Protein AF-A0A3C0CX63-F1 (afdb_monomer)

pLDDT: mean 94.66, std 6.35, range [54.81, 97.88]

Sequence (67 aa):
EADWKSCGMGAEVTSIILSGAFDYLDAPVVRVALAEVPMPYSKPLEKAAIPTADDIAAAVRKIMGKG

Secondary structure (DSSP, 8-state):
--SBSTT-HHHHHHHHHHHHSGGG-SS------B-SSPPPSSHHHHHHHS--HHHHHHHHHHHTT--

Foldseek 3Di:
DAADPPPDPLVVVLVCCCVPPVVVDPFHDDDDYFDPDDQDPDPVVNVVRDDDPVNVVVVVCVRVVND

Solvent-accessible surface area (backbone atoms only — not comparable to full-atom values): 4174 Å² total; per-residue (Å²): 87,94,45,40,61,74,95,23,70,66,50,54,56,48,50,52,43,58,73,76,45,48,93,76,51,94,54,81,91,82,86,65,36,23,47,92,57,80,88,51,86,52,68,73,55,35,56,71,34,48,75,47,73,63,56,52,52,49,52,51,30,56,64,71,70,50,127

Structure (mmCIF, N/CA/C/O backbone):
data_AF-A0A3C0CX63-F1
#
_entry.id   AF-A0A3C0CX63-F1
#
loop_
_atom_site.group_PDB
_atom_site.id
_atom_site.type_symbol
_atom_site.label_atom_id
_atom_site.label_alt_id
_atom_site.label_comp_id
_atom_site.label_asym_id
_atom_site.label_entity_id
_atom_site.label_seq_id
_atom_site.pdbx_PDB_ins_code
_atom_site.Cartn_x
_atom_site.Cartn_y
_atom_site.Cartn_z
_atom_site.occupancy
_atom_site.B_iso_or_equiv
_atom_site.auth_seq_id
_atom_site.auth_comp_id
_atom_site.auth_asym_id
_atom_site.auth_atom_id
_atom_site.pdbx_PDB_model_num
ATOM 1 N N . GLU A 1 1 ? -1.542 5.784 -6.502 1.00 89.19 1 GLU A N 1
ATOM 2 C CA . GLU A 1 1 ? -0.465 6.791 -6.615 1.00 89.19 1 GLU A CA 1
ATOM 3 C C . GLU A 1 1 ? 0.549 6.342 -7.657 1.00 89.19 1 GLU A C 1
ATOM 5 O O . GLU A 1 1 ? 0.602 5.152 -7.951 1.00 89.19 1 GLU A O 1
ATOM 10 N N . ALA A 1 2 ? 1.272 7.288 -8.256 1.00 89.19 2 ALA A N 1
ATOM 11 C CA . ALA A 1 2 ? 2.262 7.023 -9.304 1.00 89.19 2 ALA A CA 1
ATOM 12 C C . ALA A 1 2 ? 3.690 6.882 -8.747 1.00 89.19 2 ALA A C 1
ATOM 14 O O . ALA A 1 2 ? 4.642 6.914 -9.513 1.00 89.19 2 ALA A O 1
ATOM 15 N N . ASP A 1 3 ? 3.815 6.711 -7.431 1.00 92.06 3 ASP A N 1
ATOM 16 C CA . ASP A 1 3 ? 5.059 6.454 -6.711 1.00 92.06 3 ASP A CA 1
ATOM 17 C C . ASP A 1 3 ? 5.006 5.055 -6.081 1.00 92.06 3 ASP A C 1
ATOM 19 O O . ASP A 1 3 ? 3.987 4.356 -6.164 1.00 92.06 3 ASP A O 1
ATOM 23 N N . TRP A 1 4 ? 6.100 4.632 -5.449 1.00 95.62 4 TRP A N 1
ATOM 24 C CA . TRP A 1 4 ? 6.131 3.377 -4.704 1.00 95.62 4 TRP A CA 1
ATOM 25 C C . TRP A 1 4 ? 5.199 3.386 -3.497 1.00 95.62 4 TRP A C 1
ATOM 27 O O . TRP A 1 4 ? 4.866 4.417 -2.912 1.00 95.62 4 TRP A O 1
ATOM 37 N N . LYS A 1 5 ? 4.800 2.177 -3.101 1.00 93.88 5 LYS A N 1
ATOM 38 C CA . LYS A 1 5 ? 3.929 1.966 -1.950 1.00 93.88 5 LYS A CA 1
ATOM 39 C C . LYS A 1 5 ? 4.626 2.318 -0.632 1.00 93.88 5 LYS A C 1
ATOM 41 O O . LYS A 1 5 ? 3.960 2.783 0.299 1.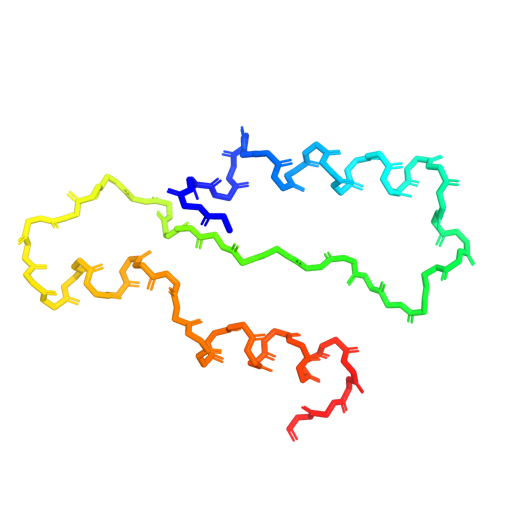00 93.88 5 LYS A O 1
ATOM 46 N N . SER A 1 6 ? 5.926 2.080 -0.523 1.00 94.50 6 SER A N 1
ATOM 47 C CA . SER A 1 6 ? 6.743 2.493 0.618 1.00 94.50 6 SER A CA 1
ATOM 48 C C . SER A 1 6 ? 7.081 3.976 0.550 1.00 94.50 6 SER A C 1
ATOM 50 O O . SER A 1 6 ? 7.462 4.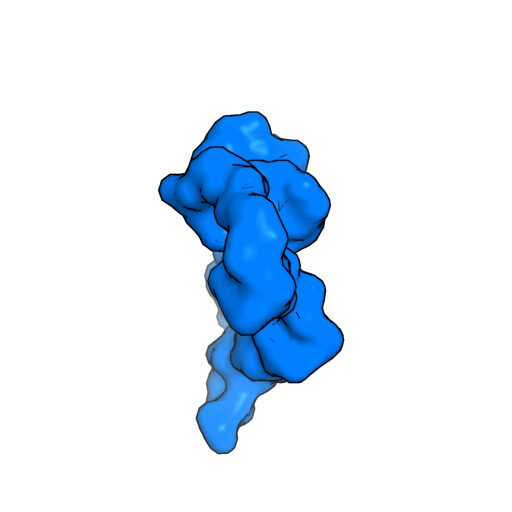480 -0.501 1.00 94.50 6 SER A O 1
ATOM 52 N N . CYS A 1 7 ? 6.942 4.668 1.684 1.00 92.94 7 CYS A N 1
ATOM 53 C CA . CYS A 1 7 ? 7.223 6.103 1.824 1.00 92.94 7 CYS A CA 1
ATOM 54 C C . CYS A 1 7 ? 6.480 7.019 0.823 1.00 92.94 7 CYS A C 1
ATOM 56 O O . CYS A 1 7 ? 6.874 8.167 0.643 1.00 92.94 7 CYS A O 1
ATOM 58 N N . GLY A 1 8 ? 5.415 6.525 0.182 1.00 92.56 8 GLY A N 1
ATOM 59 C CA . GLY A 1 8 ? 4.576 7.293 -0.737 1.00 92.56 8 GLY A CA 1
ATOM 60 C C . GLY A 1 8 ? 3.532 8.150 -0.019 1.00 92.56 8 GLY A C 1
ATOM 61 O O . GLY A 1 8 ? 3.215 7.933 1.155 1.00 92.56 8 GLY A O 1
ATOM 62 N N . MET A 1 9 ? 2.938 9.093 -0.748 1.00 96.06 9 MET A N 1
ATOM 63 C CA . MET A 1 9 ? 1.911 10.008 -0.232 1.00 96.06 9 MET A CA 1
ATOM 64 C C . MET A 1 9 ? 0.703 9.271 0.357 1.00 96.06 9 MET A C 1
ATOM 66 O O . MET A 1 9 ? 0.138 9.685 1.370 1.00 96.06 9 MET A O 1
ATOM 70 N N . GLY A 1 10 ? 0.320 8.141 -0.233 1.00 96.00 10 GLY A N 1
ATOM 71 C CA . GLY A 1 10 ? -0.768 7.308 0.255 1.00 96.00 10 GLY A CA 1
ATOM 72 C C . GLY A 1 10 ? -0.518 6.767 1.663 1.00 96.00 10 GLY A C 1
ATOM 73 O O . GLY A 1 10 ? -1.482 6.547 2.399 1.00 96.00 10 GLY A O 1
ATOM 74 N N . ALA A 1 11 ? 0.744 6.554 2.056 1.00 96.56 11 ALA A N 1
ATOM 75 C CA . ALA A 1 11 ? 1.086 6.124 3.410 1.00 96.56 11 ALA A CA 1
ATOM 76 C C . ALA A 1 11 ? 0.746 7.213 4.439 1.00 96.56 11 ALA A C 1
ATOM 78 O O . ALA A 1 11 ? 0.126 6.903 5.454 1.00 96.56 11 ALA A O 1
ATOM 79 N N . GLU A 1 12 ? 1.053 8.475 4.132 1.00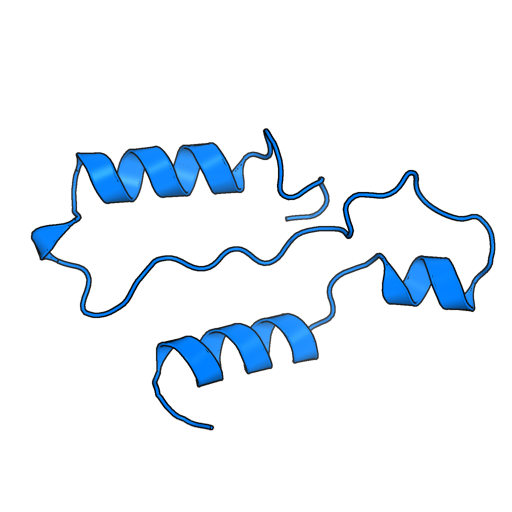 96.94 12 GLU A N 1
ATOM 80 C CA . GLU A 1 12 ? 0.725 9.612 4.998 1.00 96.94 12 GLU A CA 1
ATOM 81 C C . GLU A 1 12 ? -0.787 9.835 5.091 1.00 96.94 12 GLU A C 1
ATOM 83 O O . GLU A 1 12 ? -1.336 9.942 6.184 1.00 96.94 12 GLU A O 1
ATOM 88 N N . VAL A 1 13 ? -1.497 9.789 3.958 1.00 96.81 13 VAL A N 1
ATOM 89 C CA . VAL A 1 13 ? -2.969 9.880 3.950 1.00 96.81 13 VAL A CA 1
ATOM 90 C C . VAL A 1 13 ? -3.587 8.782 4.819 1.00 96.81 13 VAL A C 1
ATOM 92 O O . VAL A 1 13 ? -4.497 9.042 5.602 1.00 96.81 13 VAL A O 1
ATOM 95 N N . THR A 1 14 ? -3.065 7.556 4.727 1.00 97.00 14 THR A N 1
ATOM 96 C CA . THR A 1 14 ? -3.529 6.440 5.563 1.00 97.00 14 THR A CA 1
ATOM 97 C C . THR A 1 14 ? -3.229 6.681 7.041 1.00 97.00 14 THR A C 1
ATOM 99 O O . THR A 1 14 ? -4.093 6.426 7.874 1.00 97.00 14 THR A O 1
ATOM 102 N N . SER A 1 15 ? -2.049 7.208 7.374 1.00 97.50 15 SER A N 1
ATOM 103 C CA . SER A 1 15 ? -1.661 7.555 8.747 1.00 97.50 15 SER A CA 1
ATOM 104 C C . SER A 1 15 ? -2.606 8.587 9.367 1.00 97.50 15 SER A C 1
ATOM 106 O O . SER A 1 15 ? -3.094 8.395 10.483 1.00 97.50 15 SER A O 1
ATOM 108 N N . ILE A 1 16 ? -2.944 9.639 8.616 1.00 97.88 16 ILE A N 1
ATOM 109 C CA . ILE A 1 16 ? -3.881 10.684 9.048 1.00 97.88 16 ILE A CA 1
ATOM 110 C C . ILE A 1 16 ? -5.275 10.094 9.288 1.00 97.88 16 ILE A C 1
ATOM 112 O O . ILE A 1 16 ? -5.873 10.343 10.334 1.00 97.88 16 ILE A O 1
ATOM 116 N N . ILE A 1 17 ? -5.781 9.277 8.356 1.00 97.81 17 ILE A N 1
ATOM 117 C CA . ILE A 1 17 ? -7.097 8.631 8.488 1.00 97.81 17 ILE A CA 1
ATOM 118 C C . ILE A 1 17 ? -7.131 7.720 9.719 1.00 97.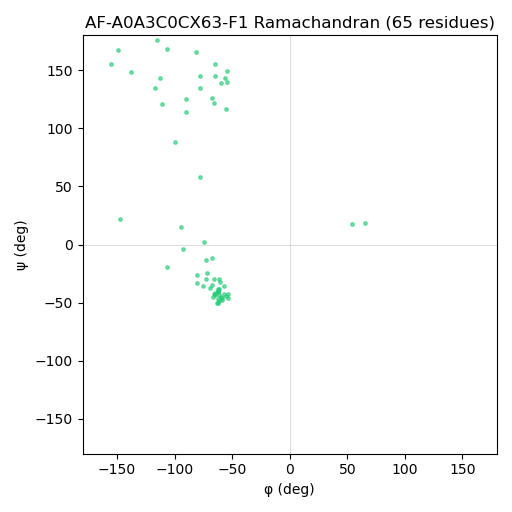81 17 ILE A C 1
ATOM 120 O O . ILE A 1 17 ? -8.056 7.813 10.521 1.00 97.81 17 ILE A O 1
ATOM 124 N N . LEU A 1 18 ? -6.124 6.862 9.895 1.00 96.94 18 LEU A N 1
ATOM 125 C CA . LEU A 1 18 ? -6.055 5.947 11.037 1.00 96.94 18 LEU A CA 1
ATOM 126 C C . LEU A 1 18 ? -5.895 6.691 12.369 1.00 96.94 18 LEU A C 1
ATOM 128 O O . LEU A 1 18 ? -6.369 6.211 13.389 1.00 96.94 18 LEU A O 1
ATOM 132 N N . SER A 1 19 ? -5.267 7.865 12.374 1.00 97.19 19 SER A N 1
ATOM 133 C CA . SER A 1 19 ? -5.099 8.658 13.597 1.00 97.19 19 SER A CA 1
ATOM 134 C C . SER A 1 19 ? -6.348 9.469 13.958 1.00 97.19 19 SER A C 1
ATOM 136 O O . SER A 1 19 ? -6.607 9.693 15.136 1.00 97.19 19 SER A O 1
ATOM 138 N N . GLY A 1 20 ? -7.111 9.935 12.962 1.00 97.62 20 GLY A N 1
ATOM 139 C CA . GLY A 1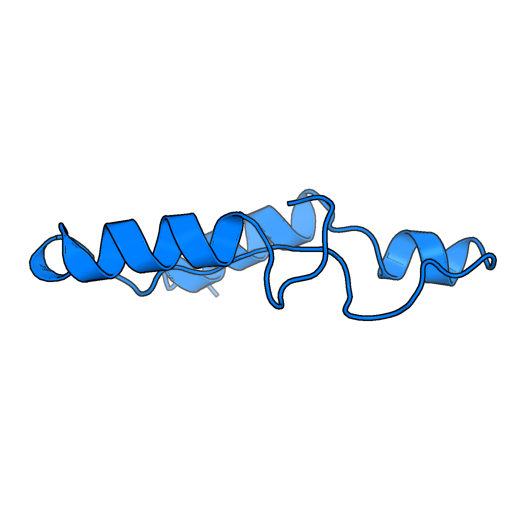 20 ? -8.236 10.857 13.167 1.00 97.62 20 GLY A CA 1
ATOM 140 C C . GLY A 1 20 ? -9.635 10.254 13.014 1.00 97.62 20 GLY A C 1
ATOM 141 O O . GLY A 1 20 ? -10.600 10.860 13.470 1.00 97.62 20 GLY A O 1
ATOM 142 N N . ALA A 1 21 ? -9.771 9.106 12.349 1.00 97.25 21 ALA A N 1
ATOM 143 C CA . ALA A 1 21 ? -11.067 8.582 11.915 1.00 97.25 21 ALA A CA 1
ATOM 144 C C . ALA A 1 21 ? -11.153 7.045 11.915 1.00 97.25 21 ALA A C 1
ATOM 146 O O . ALA A 1 21 ? -11.999 6.487 11.220 1.00 97.25 21 ALA A O 1
ATOM 147 N N . PHE A 1 22 ? -10.303 6.349 12.679 1.00 96.44 22 PHE A N 1
ATOM 148 C CA . PHE A 1 22 ? -10.276 4.882 12.703 1.00 96.44 22 PHE A CA 1
ATOM 149 C C . PHE A 1 22 ? -11.643 4.253 13.002 1.00 96.44 22 PHE A C 1
ATOM 151 O O . PHE A 1 22 ? -12.074 3.369 12.269 1.00 96.44 22 PHE A O 1
ATOM 158 N N . ASP A 1 23 ? -12.354 4.764 14.011 1.00 97.38 23 ASP A N 1
ATOM 159 C CA . ASP A 1 23 ? -13.646 4.214 14.448 1.00 97.38 23 ASP A CA 1
ATOM 160 C C . ASP A 1 23 ? -14.776 4.385 13.415 1.00 97.38 23 ASP A C 1
ATOM 162 O O . ASP A 1 23 ? -15.836 3.780 13.552 1.00 97.38 23 ASP A O 1
ATOM 166 N N . TYR A 1 24 ? -14.563 5.197 12.374 1.00 97.62 24 TYR A N 1
ATOM 167 C CA . TYR A 1 24 ? -15.521 5.412 11.285 1.00 97.62 24 TYR A CA 1
ATOM 168 C C . TYR A 1 24 ? -15.293 4.470 10.094 1.00 97.62 24 TYR A C 1
ATOM 170 O O . TYR A 1 24 ? -16.036 4.530 9.115 1.00 97.62 24 TYR A O 1
ATOM 178 N N . LEU A 1 25 ? -14.247 3.639 10.125 1.00 95.38 25 LEU A N 1
ATOM 179 C CA . LEU A 1 25 ? -13.907 2.744 9.026 1.00 95.38 25 LEU A CA 1
ATOM 180 C C . LEU A 1 25 ? -14.595 1.384 9.178 1.00 95.38 25 LEU A C 1
ATOM 182 O O . LEU A 1 25 ? -14.214 0.575 10.018 1.00 95.38 25 LEU A O 1
ATOM 186 N N . ASP A 1 26 ? -15.516 1.074 8.265 1.00 95.62 26 ASP A N 1
ATOM 187 C CA . ASP A 1 26 ? -16.117 -0.267 8.151 1.00 95.62 26 ASP A CA 1
ATOM 188 C C . ASP A 1 26 ? -15.145 -1.316 7.571 1.00 95.62 26 ASP A C 1
ATOM 190 O O . ASP A 1 26 ? -15.411 -2.519 7.594 1.00 95.62 26 ASP A O 1
ATOM 194 N N . ALA A 1 27 ? -14.021 -0.866 7.004 1.00 95.44 27 ALA A N 1
ATOM 195 C CA . ALA A 1 27 ? -13.020 -1.709 6.365 1.00 95.44 27 ALA A CA 1
ATOM 196 C C . ALA A 1 27 ? -11.632 -1.038 6.369 1.00 95.44 27 ALA A C 1
ATOM 198 O O . ALA A 1 27 ? -11.534 0.191 6.398 1.00 95.44 27 ALA A O 1
ATOM 199 N N . PRO A 1 28 ? -10.535 -1.816 6.303 1.00 94.31 28 PRO A N 1
ATOM 200 C CA . PRO A 1 28 ? -9.186 -1.259 6.299 1.00 94.31 28 PRO A CA 1
ATOM 201 C C . PRO A 1 28 ? -8.906 -0.425 5.042 1.00 94.31 28 PRO A C 1
ATOM 203 O O . PRO A 1 28 ? -9.312 -0.775 3.932 1.00 94.31 28 PRO A O 1
ATOM 206 N N . VAL A 1 29 ? -8.116 0.640 5.202 1.00 95.31 29 VAL A N 1
ATOM 207 C CA . VAL A 1 29 ? -7.628 1.443 4.074 1.00 95.31 29 VAL A CA 1
ATOM 208 C C . VAL A 1 29 ? -6.651 0.613 3.234 1.00 95.31 29 VAL A C 1
ATOM 210 O O . VAL A 1 29 ? -5.657 0.091 3.741 1.00 95.31 29 VAL A O 1
ATOM 213 N N . VAL A 1 30 ? -6.903 0.513 1.927 1.00 95.75 30 VAL A N 1
ATOM 214 C CA . VAL A 1 30 ? -6.006 -0.145 0.964 1.00 95.75 30 VAL A CA 1
ATOM 215 C C . VAL A 1 30 ? -5.431 0.890 0.009 1.00 95.75 30 VAL A C 1
ATOM 217 O O . VAL A 1 30 ? -6.109 1.822 -0.412 1.00 95.75 30 VAL A O 1
ATOM 220 N N . ARG A 1 31 ? -4.163 0.698 -0.361 1.00 96.44 31 ARG A N 1
ATOM 221 C CA . ARG A 1 31 ? -3.432 1.575 -1.277 1.00 96.44 31 ARG A CA 1
ATOM 222 C C . ARG A 1 31 ? -3.034 0.832 -2.543 1.00 96.44 31 ARG A C 1
ATOM 224 O O . ARG A 1 31 ? -2.501 -0.281 -2.462 1.00 96.44 31 ARG A O 1
ATOM 231 N N . VAL A 1 32 ? -3.254 1.493 -3.676 1.00 97.06 32 VAL A N 1
ATOM 232 C CA . VAL A 1 32 ? -2.848 1.075 -5.023 1.00 97.06 32 VAL A CA 1
ATOM 233 C C . VAL A 1 32 ? -1.744 2.028 -5.493 1.00 97.06 32 VAL A C 1
ATOM 235 O O . VAL A 1 32 ? -1.952 3.243 -5.532 1.00 97.06 32 VAL A O 1
ATOM 238 N N . ALA A 1 33 ? -0.567 1.487 -5.795 1.00 97.00 33 ALA A N 1
ATOM 239 C CA . ALA A 1 33 ? 0.674 2.227 -6.042 1.00 97.00 33 ALA A CA 1
ATOM 240 C C . ALA A 1 33 ? 1.553 1.474 -7.054 1.00 97.00 33 ALA A C 1
ATOM 242 O O . ALA A 1 33 ? 1.279 0.298 -7.311 1.00 97.00 33 ALA A O 1
ATOM 243 N N . LEU A 1 34 ? 2.593 2.121 -7.597 1.00 97.06 34 LEU A N 1
ATOM 244 C CA . LEU A 1 34 ? 3.574 1.448 -8.458 1.00 97.06 34 LEU A CA 1
ATOM 245 C C . LEU A 1 34 ? 4.172 0.222 -7.761 1.00 97.06 34 LEU A C 1
ATOM 247 O O . LEU A 1 34 ? 4.358 0.207 -6.539 1.00 97.06 34 LEU A O 1
ATOM 251 N N . ALA A 1 35 ? 4.540 -0.778 -8.562 1.00 95.81 35 ALA A N 1
ATOM 252 C CA . ALA A 1 35 ? 5.360 -1.887 -8.091 1.00 95.81 35 ALA A CA 1
ATOM 253 C C . ALA A 1 35 ? 6.681 -1.371 -7.491 1.00 95.81 35 ALA A C 1
ATOM 255 O O . ALA A 1 35 ? 7.271 -0.422 -8.009 1.00 95.81 35 ALA A O 1
ATOM 256 N N . GLU A 1 36 ? 7.163 -2.010 -6.420 1.00 95.75 36 GLU A N 1
ATOM 257 C CA . GLU A 1 36 ? 8.382 -1.612 -5.692 1.00 95.75 36 GLU A CA 1
ATOM 258 C C . GLU A 1 36 ? 9.661 -2.047 -6.409 1.00 95.75 36 GLU A C 1
ATOM 260 O O . GLU A 1 36 ? 10.492 -2.798 -5.901 1.00 95.75 36 GLU A O 1
ATOM 265 N N . VAL A 1 37 ? 9.792 -1.589 -7.644 1.00 95.12 37 VAL A N 1
ATOM 266 C CA . VAL A 1 37 ? 10.940 -1.821 -8.506 1.00 95.12 37 VAL A CA 1
ATOM 267 C C . VAL A 1 37 ? 11.281 -0.523 -9.233 1.00 95.12 37 VAL A C 1
ATOM 269 O O . VAL A 1 37 ? 10.383 0.274 -9.529 1.00 95.12 37 VAL A O 1
ATOM 272 N N . PRO A 1 38 ? 12.564 -0.281 -9.550 1.00 95.00 38 PRO A N 1
ATOM 273 C CA . PRO A 1 38 ? 12.928 0.759 -10.503 1.00 95.00 38 PRO A CA 1
ATOM 274 C C . PRO A 1 38 ? 12.181 0.543 -11.823 1.00 95.00 38 PRO A C 1
ATOM 276 O O . PRO A 1 38 ? 12.040 -0.599 -12.263 1.00 95.00 38 PRO A O 1
ATOM 279 N N . MET A 1 39 ? 11.710 1.628 -12.448 1.00 95.31 39 MET A N 1
ATOM 280 C CA . MET A 1 39 ? 10.897 1.550 -13.666 1.00 95.31 39 MET A CA 1
ATOM 281 C C . MET A 1 39 ? 11.631 0.754 -14.761 1.00 95.31 39 MET A C 1
ATOM 283 O O . MET A 1 39 ? 12.702 1.178 -15.210 1.00 95.31 39 MET A O 1
ATOM 287 N N . PRO A 1 40 ? 11.093 -0.398 -15.198 1.00 95.69 40 PRO A N 1
ATOM 288 C CA . PRO A 1 40 ? 11.761 -1.236 -16.179 1.00 95.69 40 PRO A CA 1
ATOM 289 C C . PRO A 1 40 ? 11.606 -0.669 -17.594 1.00 95.69 40 PRO A C 1
ATOM 291 O O . PRO A 1 40 ? 10.554 -0.165 -17.972 1.00 95.69 40 PRO A O 1
ATOM 294 N N . TYR A 1 41 ? 12.643 -0.828 -18.420 1.00 95.81 41 TYR A N 1
ATOM 295 C CA . TYR A 1 41 ? 12.614 -0.402 -19.827 1.00 95.81 41 TYR A CA 1
ATOM 296 C C . TYR A 1 41 ? 11.744 -1.306 -20.722 1.00 95.81 41 TYR A C 1
ATOM 298 O O . TYR A 1 41 ? 11.190 -0.877 -21.732 1.00 95.81 41 TYR A O 1
ATOM 306 N N . SER A 1 42 ? 11.641 -2.590 -20.372 1.00 97.75 42 SER A N 1
ATOM 307 C CA . SER A 1 42 ? 10.880 -3.573 -21.145 1.00 97.75 42 SER A CA 1
ATOM 308 C C . SER A 1 42 ? 9.386 -3.246 -21.118 1.00 97.75 42 SER A C 1
ATOM 310 O O . SER A 1 42 ? 8.781 -3.238 -20.050 1.00 97.75 42 SER A O 1
ATOM 312 N N . LYS A 1 43 ? 8.768 -3.044 -22.290 1.00 96.19 43 LYS A N 1
ATOM 313 C CA . LYS A 1 43 ? 7.358 -2.626 -22.415 1.00 96.19 43 LYS A CA 1
ATOM 314 C C . LYS A 1 43 ? 6.356 -3.516 -21.661 1.00 96.19 43 LYS A C 1
ATOM 316 O O . LYS A 1 43 ? 5.455 -2.965 -21.029 1.00 96.19 43 LYS A O 1
ATOM 321 N N . PRO A 1 44 ? 6.459 -4.860 -21.689 1.00 96.81 44 PRO A N 1
ATOM 322 C CA . PRO A 1 44 ? 5.593 -5.709 -20.871 1.00 96.81 44 PRO A CA 1
ATOM 323 C C . PRO A 1 44 ? 5.766 -5.479 -19.364 1.00 96.81 44 PRO A C 1
ATOM 325 O O . PRO A 1 44 ? 4.778 -5.453 -18.638 1.00 96.81 44 PRO A O 1
ATOM 328 N N . LEU A 1 45 ? 7.004 -5.279 -18.901 1.00 96.44 45 LEU A N 1
ATOM 329 C CA . LEU A 1 45 ? 7.300 -5.065 -17.482 1.00 96.44 45 LEU A CA 1
ATOM 330 C C . LEU A 1 45 ? 6.902 -3.660 -17.022 1.00 96.44 45 LEU A C 1
ATOM 332 O O . LEU A 1 45 ? 6.422 -3.505 -15.907 1.00 96.44 45 LEU A O 1
ATOM 336 N N . GLU A 1 46 ? 7.050 -2.654 -17.883 1.00 95.75 46 GLU A N 1
ATOM 337 C CA . GLU A 1 46 ? 6.600 -1.281 -17.629 1.00 95.75 46 GLU A CA 1
ATOM 338 C C . GLU A 1 46 ? 5.090 -1.264 -17.368 1.00 95.75 46 GLU A C 1
ATOM 340 O O . GLU A 1 46 ? 4.634 -0.739 -16.357 1.00 95.75 46 GLU A O 1
ATOM 345 N N . LYS A 1 47 ? 4.313 -1.936 -18.229 1.00 95.50 47 LYS A N 1
ATOM 346 C CA . LYS A 1 47 ? 2.863 -2.085 -18.045 1.00 95.50 47 LYS A CA 1
ATOM 347 C C . LYS A 1 47 ? 2.506 -2.827 -16.761 1.00 95.50 47 LYS A C 1
ATOM 349 O O . LYS A 1 47 ? 1.536 -2.459 -16.119 1.00 95.50 47 LYS A O 1
ATOM 354 N N . ALA A 1 48 ? 3.272 -3.855 -16.398 1.00 95.19 48 ALA A N 1
ATOM 355 C CA . ALA A 1 48 ? 3.044 -4.614 -15.170 1.00 95.19 48 ALA A CA 1
ATOM 356 C C . ALA A 1 48 ? 3.415 -3.831 -13.896 1.00 95.19 48 ALA A C 1
ATOM 358 O O . ALA A 1 48 ? 2.900 -4.135 -12.824 1.00 95.19 48 ALA A O 1
ATOM 359 N N . ALA A 1 49 ? 4.308 -2.841 -13.992 1.00 96.06 49 ALA A N 1
ATOM 360 C CA . ALA A 1 49 ? 4.698 -2.003 -12.862 1.00 96.06 49 ALA A CA 1
ATOM 361 C C . ALA A 1 49 ? 3.687 -0.880 -12.574 1.00 96.06 49 ALA A C 1
ATOM 363 O O . ALA A 1 49 ? 3.607 -0.415 -11.435 1.00 96.06 49 ALA A O 1
ATOM 364 N N . ILE A 1 50 ? 2.940 -0.444 -13.595 1.00 96.62 50 ILE A N 1
ATOM 365 C CA . ILE A 1 50 ? 1.990 0.672 -13.527 1.00 96.62 50 ILE A CA 1
ATOM 366 C C . ILE A 1 50 ? 0.591 0.172 -13.140 1.00 96.62 50 ILE A C 1
ATOM 368 O O . ILE A 1 50 ? 0.035 -0.665 -13.848 1.00 96.62 50 ILE A O 1
ATOM 372 N N . PRO A 1 51 ? -0.026 0.720 -12.075 1.00 96.44 51 PRO A N 1
ATOM 373 C CA . PRO A 1 51 ? -1.396 0.392 -11.713 1.00 96.44 51 PRO A CA 1
ATOM 374 C C . PRO A 1 51 ? -2.392 0.715 -12.817 1.00 96.44 51 PRO A C 1
ATOM 376 O O . PRO A 1 51 ? -2.351 1.785 -13.430 1.00 96.44 51 PRO A O 1
ATOM 379 N N . THR A 1 52 ? -3.347 -0.181 -13.003 1.00 96.56 52 THR A N 1
ATOM 380 C CA . THR A 1 52 ? -4.413 -0.063 -13.993 1.00 96.56 52 THR A CA 1
ATOM 381 C C . THR A 1 52 ? -5.758 0.255 -13.340 1.00 96.56 52 THR A C 1
ATOM 383 O O . THR A 1 52 ? -5.938 0.161 -12.124 1.00 96.56 52 THR A O 1
ATOM 386 N N . ALA A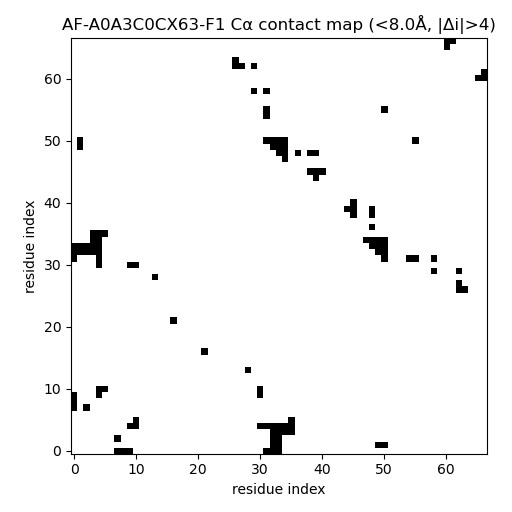 1 53 ? -6.747 0.615 -14.162 1.00 97.06 53 ALA A N 1
ATOM 387 C CA . ALA A 1 53 ? -8.124 0.771 -13.698 1.00 97.06 53 ALA A CA 1
ATOM 388 C C . ALA A 1 53 ? -8.692 -0.536 -13.112 1.00 97.06 53 ALA A C 1
ATOM 390 O O . ALA A 1 53 ? -9.462 -0.495 -12.151 1.00 97.06 53 ALA A O 1
ATOM 391 N N . ASP A 1 54 ? -8.270 -1.687 -13.639 1.00 97.19 54 ASP A N 1
ATOM 392 C CA . ASP A 1 54 ? -8.699 -2.994 -13.147 1.00 97.19 54 ASP A CA 1
ATOM 393 C C . ASP A 1 54 ? -8.133 -3.293 -11.758 1.00 97.19 54 ASP A C 1
ATOM 395 O O . ASP A 1 54 ? -8.866 -3.803 -10.909 1.00 97.19 54 ASP A O 1
ATOM 399 N N . ASP A 1 55 ? -6.886 -2.897 -11.481 1.00 96.44 55 ASP A N 1
ATOM 400 C CA . ASP A 1 55 ? -6.281 -3.015 -10.146 1.00 96.44 55 ASP A CA 1
ATOM 401 C C . ASP A 1 55 ? -7.043 -2.180 -9.112 1.00 96.44 55 ASP A C 1
ATOM 403 O O . ASP A 1 55 ? -7.304 -2.636 -7.995 1.00 96.44 55 ASP A O 1
ATOM 407 N N . ILE A 1 56 ? -7.459 -0.969 -9.497 1.00 96.75 56 ILE A N 1
ATOM 408 C CA . ILE A 1 56 ? -8.287 -0.096 -8.655 1.00 96.75 56 ILE A CA 1
ATOM 409 C C . ILE A 1 56 ? -9.641 -0.760 -8.396 1.00 96.75 56 ILE A C 1
ATOM 411 O O . ILE A 1 56 ? -10.067 -0.881 -7.246 1.00 96.75 56 ILE A O 1
ATOM 415 N N . ALA A 1 57 ? -10.311 -1.228 -9.448 1.00 97.06 57 ALA A N 1
ATOM 416 C CA . ALA A 1 57 ? -11.617 -1.859 -9.330 1.00 97.06 57 ALA A CA 1
ATOM 417 C C . ALA A 1 57 ? -11.556 -3.146 -8.487 1.00 97.06 57 ALA A C 1
ATOM 419 O O . ALA A 1 57 ? -12.452 -3.400 -7.680 1.00 97.06 57 ALA A O 1
ATOM 420 N N . ALA A 1 58 ? -10.491 -3.937 -8.627 1.00 96.56 58 ALA A N 1
ATOM 421 C CA . ALA A 1 58 ? -10.241 -5.125 -7.820 1.00 96.56 58 ALA A CA 1
ATOM 422 C C . ALA A 1 58 ? -10.001 -4.774 -6.345 1.00 96.56 58 ALA A C 1
ATOM 424 O O . ALA A 1 58 ? -10.573 -5.422 -5.467 1.00 96.56 58 ALA A O 1
ATOM 425 N N . ALA A 1 59 ? -9.219 -3.730 -6.055 1.00 96.50 59 ALA A N 1
ATOM 426 C CA . ALA A 1 59 ? -8.998 -3.259 -4.689 1.00 96.50 59 ALA A CA 1
ATOM 427 C C . ALA A 1 59 ? -10.304 -2.795 -4.022 1.00 96.50 59 ALA A C 1
ATOM 429 O O . ALA A 1 59 ? -10.573 -3.173 -2.881 1.00 96.50 59 ALA A O 1
ATOM 430 N N . VAL A 1 60 ? -11.148 -2.049 -4.743 1.00 96.19 60 VAL A N 1
ATOM 431 C CA . VAL A 1 60 ? -12.469 -1.612 -4.256 1.00 96.19 60 VAL A CA 1
ATOM 432 C C . VAL A 1 60 ? -13.372 -2.810 -3.977 1.00 96.19 60 VAL A C 1
ATOM 434 O O . VAL A 1 60 ? -13.920 -2.929 -2.883 1.00 96.19 60 VAL A O 1
ATOM 437 N N . ARG A 1 61 ? -13.498 -3.734 -4.936 1.00 95.88 61 ARG A N 1
ATOM 438 C CA . ARG A 1 61 ? -14.294 -4.962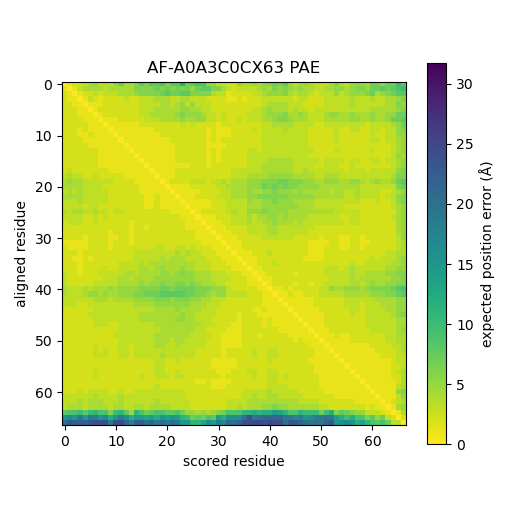 -4.783 1.00 95.88 61 ARG A CA 1
ATOM 439 C C . ARG A 1 61 ? -13.860 -5.782 -3.567 1.00 95.88 61 ARG A C 1
ATOM 441 O O . ARG A 1 61 ? -14.706 -6.171 -2.761 1.00 95.88 61 ARG A O 1
ATOM 448 N N . LYS A 1 62 ? -12.546 -5.944 -3.381 1.00 94.50 62 LYS A N 1
ATOM 449 C CA . LYS A 1 62 ? -11.955 -6.623 -2.222 1.00 94.50 62 LYS A CA 1
ATOM 450 C C . LYS A 1 62 ? -12.338 -5.956 -0.899 1.00 94.50 62 LYS A C 1
ATOM 452 O O . LYS A 1 62 ? -12.715 -6.664 0.028 1.00 94.50 62 LYS A O 1
ATOM 457 N N . ILE A 1 63 ? -12.265 -4.625 -0.809 1.00 95.44 63 ILE A N 1
ATOM 458 C CA . ILE A 1 63 ? -12.676 -3.879 0.396 1.00 95.44 63 ILE A CA 1
ATOM 459 C C . ILE A 1 63 ? -14.170 -4.074 0.676 1.00 95.4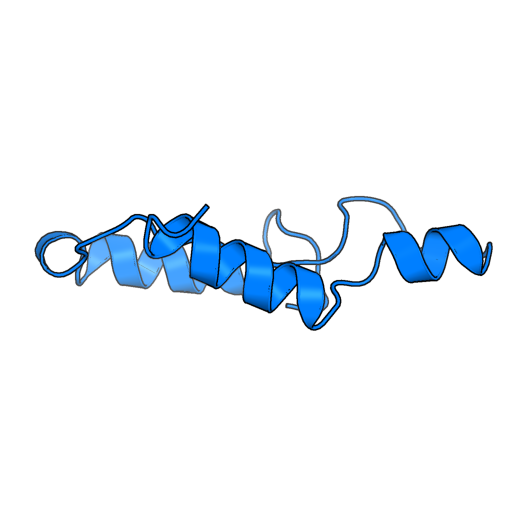4 63 ILE A C 1
ATOM 461 O O . ILE A 1 63 ? -14.561 -4.265 1.820 1.00 95.44 63 ILE A O 1
ATOM 465 N N . MET A 1 64 ? -15.005 -4.078 -0.363 1.00 94.75 64 MET A N 1
ATOM 466 C CA . MET A 1 64 ? -16.453 -4.254 -0.225 1.00 94.75 64 MET A CA 1
ATOM 467 C C . MET A 1 64 ? -16.885 -5.697 0.093 1.00 94.75 64 MET A C 1
ATOM 469 O O . MET A 1 64 ? -18.086 -5.965 0.123 1.00 94.75 64 MET A O 1
ATOM 473 N N . GLY A 1 65 ? -15.951 -6.642 0.261 1.00 86.44 65 GLY A N 1
ATOM 474 C CA . GLY A 1 65 ? -16.269 -8.063 0.449 1.00 86.44 65 GLY A CA 1
ATOM 475 C C . GLY A 1 65 ? -16.922 -8.716 -0.775 1.00 86.44 65 GLY A C 1
ATOM 476 O O . GLY A 1 65 ? -17.558 -9.760 -0.656 1.00 86.44 65 GLY A O 1
ATOM 477 N N . LYS A 1 66 ? -16.789 -8.101 -1.955 1.00 66.81 66 LYS A N 1
ATOM 478 C CA . LYS A 1 66 ? -17.310 -8.605 -3.229 1.00 66.81 66 LYS A CA 1
ATOM 479 C C . LYS A 1 66 ? -16.156 -9.262 -3.981 1.00 66.81 66 LYS A C 1
ATOM 481 O O . LYS A 1 66 ? -15.431 -8.579 -4.698 1.00 66.81 66 LYS A O 1
ATOM 486 N N . GLY A 1 67 ? -15.943 -10.553 -3.723 1.00 54.81 67 GLY A N 1
ATOM 487 C CA . GLY A 1 67 ? -15.014 -11.401 -4.481 1.00 54.81 67 GLY A CA 1
ATOM 488 C C . GLY A 1 67 ? -15.533 -11.696 -5.878 1.00 54.81 67 GLY A C 1
ATOM 489 O O . GLY A 1 67 ? -16.755 -11.932 -5.993 1.00 54.81 67 GLY A O 1
#

Nearest PDB structures (foldseek):
  6cer-assembly1_D  TM=9.795E-01  e=2.980E-04  Homo sapiens
  1w88-assembly2_H  TM=9.224E-01  e=7.652E-03  Geobacillus stearothermophilus

Mean pr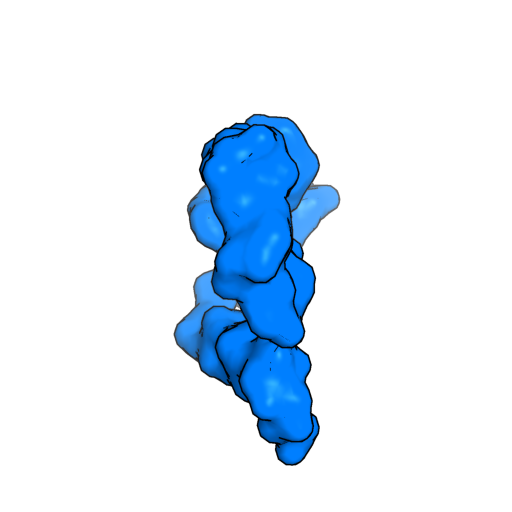edicted aligned error: 3.12 Å

Radius of gyration: 13.94 Å; Cα contacts (8 Å, |Δi|>4): 60; chains: 1; bounding box: 30×22×37 Å